Protein AF-A0A2A5SVW1-F1 (afdb_monomer_lite)

Organism: NCBI:txid542833

Sequence (49 aa):
MGEIQIVKNDLAADEKVNVVGKIIAEDRPLITFIGSGQKFKIEKEKNND

pLDDT: mean 90.95, std 9.87, range [50.72, 96.5]

Secondary structure (DSSP, 8-state):
-------SS-----TT--------TTTGGGGGG--TT------------

InterPro domains:
  IPR029000 Cyclophilin-like domain superfamily [G3DSA:2.40.100.10] (1-49)
  IPR029000 Cyclophilin-like domain superfamily [SSF50891] (1-43)
  IPR043894 6-phospho-N-acetylmuramidase, C-terminal [PF05913] (1-42)

Structure (mmCIF, N/CA/C/O backbone):
data_AF-A0A2A5SVW1-F1
#
_entry.id   AF-A0A2A5SVW1-F1
#
loop_
_atom_site.group_PDB
_atom_site.id
_atom_site.type_symbol
_atom_site.label_atom_id
_atom_site.label_alt_id
_atom_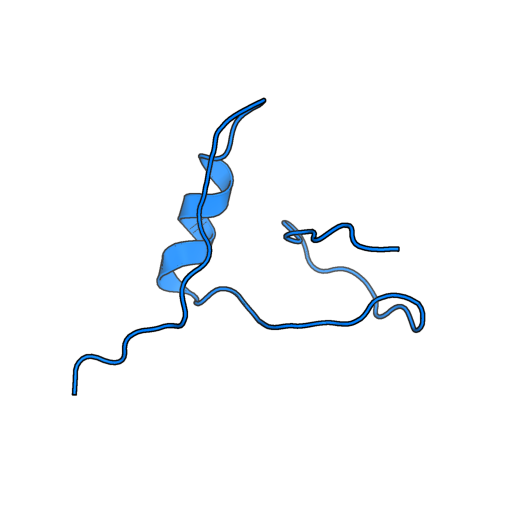site.label_comp_id
_atom_site.label_asym_id
_atom_site.label_entity_id
_atom_site.label_seq_id
_atom_site.pdbx_PDB_ins_code
_atom_site.Cartn_x
_atom_site.Cartn_y
_atom_site.Cartn_z
_atom_site.occupancy
_atom_site.B_iso_or_equiv
_atom_site.auth_seq_id
_atom_site.auth_comp_id
_atom_site.auth_asym_id
_atom_site.auth_atom_id
_atom_site.pdbx_PDB_model_num
ATOM 1 N N . MET A 1 1 ? 14.917 8.830 -4.891 1.00 63.41 1 MET A N 1
ATOM 2 C CA . MET A 1 1 ? 14.827 7.749 -3.882 1.00 63.41 1 MET A CA 1
ATOM 3 C C . MET A 1 1 ? 14.010 8.261 -2.713 1.00 63.41 1 MET A C 1
ATOM 5 O O . MET A 1 1 ? 14.241 9.394 -2.316 1.00 63.41 1 MET A O 1
ATOM 9 N N . GLY A 1 2 ? 13.059 7.478 -2.204 1.00 84.62 2 GLY A N 1
ATOM 10 C CA . GLY A 1 2 ? 12.195 7.889 -1.086 1.00 84.62 2 GLY A CA 1
ATOM 11 C C . GLY A 1 2 ? 10.715 7.546 -1.266 1.00 84.62 2 GLY A C 1
ATOM 12 O O . GLY A 1 2 ? 9.924 7.810 -0.370 1.00 84.62 2 GLY A O 1
ATOM 13 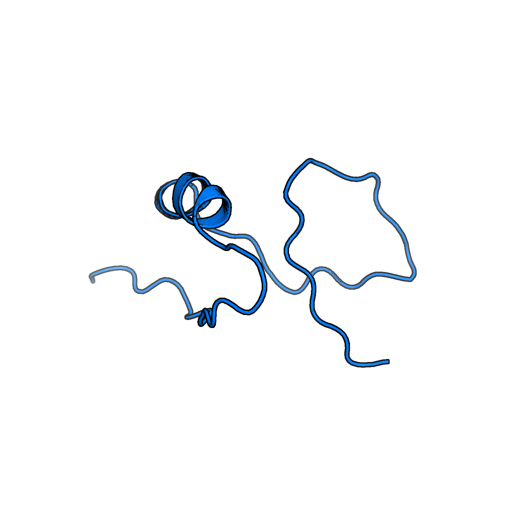N N . GLU A 1 3 ? 10.335 6.961 -2.404 1.00 90.69 3 GLU A N 1
ATOM 14 C CA . GLU A 1 3 ? 8.994 6.412 -2.580 1.00 90.69 3 GLU A CA 1
ATOM 15 C C . GLU A 1 3 ? 8.830 5.150 -1.726 1.00 90.69 3 GLU A C 1
ATOM 17 O O . GLU A 1 3 ? 9.706 4.284 -1.707 1.00 90.69 3 GLU A O 1
ATOM 22 N N . ILE A 1 4 ? 7.704 5.061 -1.023 1.00 92.44 4 ILE A N 1
ATOM 23 C CA . ILE A 1 4 ? 7.277 3.874 -0.285 1.00 92.44 4 ILE A CA 1
ATOM 24 C C . ILE A 1 4 ? 6.073 3.300 -1.018 1.00 92.44 4 ILE A C 1
ATOM 26 O O . ILE A 1 4 ? 5.136 4.026 -1.348 1.00 92.44 4 ILE A O 1
ATOM 30 N N . GLN A 1 5 ? 6.093 1.991 -1.242 1.00 93.19 5 GLN A N 1
ATOM 31 C CA . GLN A 1 5 ? 5.045 1.271 -1.951 1.00 93.19 5 GLN A CA 1
ATOM 32 C C . GLN A 1 5 ? 4.479 0.158 -1.069 1.00 93.19 5 GLN A C 1
ATOM 34 O O . GLN A 1 5 ? 5.193 -0.448 -0.271 1.00 93.19 5 GLN A O 1
ATOM 39 N N . ILE A 1 6 ? 3.189 -0.126 -1.242 1.00 94.50 6 ILE A N 1
ATOM 40 C CA . ILE A 1 6 ? 2.551 -1.339 -0.729 1.00 94.50 6 ILE A CA 1
ATOM 41 C C . ILE A 1 6 ? 2.246 -2.218 -1.932 1.00 94.50 6 ILE A C 1
ATOM 43 O O . ILE A 1 6 ? 1.551 -1.811 -2.865 1.00 94.50 6 ILE A O 1
ATOM 47 N N . VAL A 1 7 ? 2.771 -3.432 -1.900 1.00 94.25 7 VAL A N 1
ATOM 48 C CA . VAL A 1 7 ? 2.605 -4.410 -2.966 1.00 94.25 7 VAL A CA 1
ATOM 49 C C . VAL A 1 7 ? 1.270 -5.141 -2.777 1.00 94.25 7 VAL A C 1
ATOM 51 O O . VAL A 1 7 ? 1.003 -5.678 -1.706 1.00 94.25 7 VAL A O 1
ATOM 54 N N . LYS A 1 8 ? 0.414 -5.141 -3.810 1.00 91.44 8 LYS A N 1
ATOM 55 C CA . LYS A 1 8 ? -0.917 -5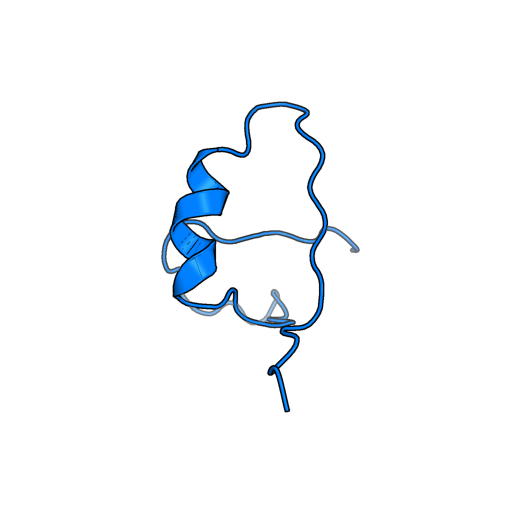.787 -3.774 1.00 91.44 8 LYS A CA 1
ATOM 56 C C . LYS A 1 8 ? -0.897 -7.265 -4.179 1.00 91.44 8 LYS A C 1
ATOM 58 O O . LYS A 1 8 ? -1.795 -8.002 -3.797 1.00 91.44 8 LYS A O 1
ATOM 63 N N . ASN A 1 9 ? 0.105 -7.671 -4.954 1.00 91.81 9 ASN A N 1
ATOM 64 C CA . ASN A 1 9 ? 0.292 -9.030 -5.460 1.00 91.81 9 ASN A CA 1
ATOM 65 C C . ASN A 1 9 ? 1.758 -9.402 -5.309 1.00 91.81 9 ASN A C 1
ATOM 67 O O . ASN A 1 9 ? 2.597 -8.528 -5.496 1.00 91.81 9 ASN A O 1
ATOM 71 N N . ASP A 1 10 ? 2.075 -10.665 -5.056 1.00 92.44 10 ASP A N 1
ATOM 72 C CA . ASP A 1 10 ? 3.469 -11.087 -4.932 1.00 92.44 10 ASP A CA 1
ATOM 73 C C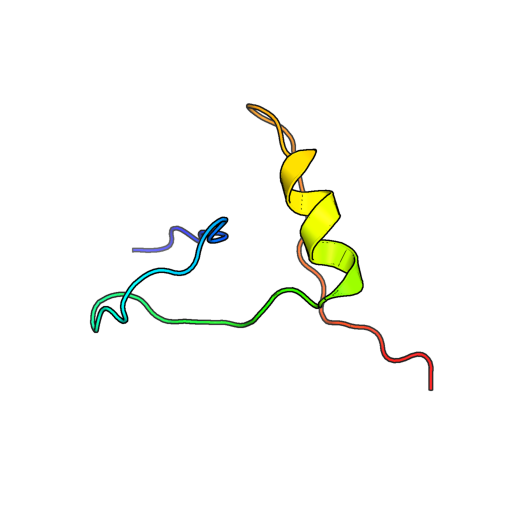 . ASP A 1 10 ? 4.297 -10.688 -6.165 1.00 92.44 10 ASP A C 1
ATOM 75 O O . ASP A 1 10 ? 3.894 -10.889 -7.313 1.00 92.44 10 ASP A O 1
ATOM 79 N N . LEU A 1 11 ? 5.459 -10.090 -5.905 1.00 94.50 11 LEU A N 1
ATOM 80 C CA . LEU A 1 11 ? 6.432 -9.692 -6.916 1.00 94.50 11 LEU A CA 1
ATOM 81 C C . LEU A 1 11 ? 7.705 -10.518 -6.744 1.00 94.50 11 LEU A C 1
ATOM 83 O O . LEU A 1 11 ? 8.050 -10.930 -5.634 1.00 94.50 11 LEU A O 1
ATOM 87 N N . ALA A 1 12 ? 8.419 -10.734 -7.847 1.00 95.31 12 ALA A N 1
ATOM 88 C CA . ALA A 1 12 ? 9.760 -11.300 -7.794 1.00 95.31 12 ALA A CA 1
ATOM 89 C C . ALA A 1 12 ? 10.698 -10.373 -7.004 1.00 95.31 12 ALA A C 1
ATOM 91 O O . ALA A 1 12 ? 10.517 -9.155 -6.987 1.00 95.31 12 ALA A O 1
ATOM 92 N N . ALA A 1 13 ? 11.705 -10.955 -6.355 1.00 93.56 13 ALA A N 1
ATOM 93 C CA . ALA A 1 13 ? 12.716 -10.179 -5.651 1.00 93.56 13 ALA A CA 1
ATOM 94 C C . ALA A 1 13 ? 13.497 -9.282 -6.630 1.00 93.56 13 ALA A C 1
ATOM 96 O O . ALA A 1 13 ? 13.867 -9.725 -7.716 1.00 93.56 13 ALA A O 1
ATOM 97 N N . ASP A 1 14 ? 13.765 -8.041 -6.219 1.00 94.19 14 ASP A N 1
ATOM 98 C CA . ASP A 1 14 ? 14.557 -7.063 -6.969 1.00 94.19 14 ASP A CA 1
ATOM 99 C C . ASP A 1 14 ? 15.585 -6.423 -6.025 1.00 94.19 14 ASP A C 1
ATOM 101 O O . ASP A 1 14 ? 15.228 -5.873 -4.984 1.00 94.19 14 ASP A O 1
ATOM 105 N N . GLU A 1 15 ? 16.867 -6.488 -6.386 1.00 93.56 15 GLU A N 1
ATOM 106 C CA . GLU A 1 15 ? 17.985 -5.966 -5.585 1.00 93.56 15 GLU A CA 1
ATOM 107 C C . GLU A 1 15 ? 17.940 -4.443 -5.394 1.00 93.56 15 GLU A C 1
ATOM 109 O O . GLU A 1 15 ? 18.561 -3.907 -4.475 1.00 93.56 15 GLU A O 1
ATOM 114 N N . LYS A 1 16 ? 17.205 -3.721 -6.245 1.00 91.56 16 LYS A N 1
ATOM 115 C CA . LYS A 1 16 ? 17.046 -2.263 -6.150 1.00 91.56 16 LYS A CA 1
ATOM 116 C C . LYS A 1 16 ? 15.925 -1.853 -5.197 1.00 91.56 16 LYS A C 1
ATOM 118 O O . LYS A 1 16 ? 15.745 -0.655 -4.961 1.00 91.56 16 LYS A O 1
ATOM 123 N N . VAL A 1 17 ? 15.166 -2.814 -4.669 1.00 91.19 17 VAL A N 1
ATOM 124 C CA . VAL A 1 17 ? 13.988 -2.572 -3.836 1.00 91.19 17 VAL A CA 1
ATOM 125 C C . VAL A 1 17 ? 14.207 -3.141 -2.439 1.00 91.19 17 VAL A C 1
ATOM 127 O O . VAL A 1 17 ? 14.263 -4.348 -2.225 1.00 91.19 17 VAL A O 1
ATOM 130 N N . ASN A 1 18 ? 14.267 -2.252 -1.451 1.00 92.88 18 ASN A N 1
ATOM 131 C CA . ASN A 1 18 ? 14.347 -2.655 -0.052 1.00 92.88 18 ASN A CA 1
ATOM 132 C C . ASN A 1 18 ? 12.957 -3.026 0.480 1.00 92.88 18 ASN A C 1
ATOM 134 O O . ASN A 1 18 ? 12.026 -2.222 0.414 1.00 92.88 18 ASN A O 1
ATOM 138 N N . VAL A 1 19 ? 12.830 -4.208 1.085 1.00 93.62 19 VAL A N 1
ATOM 139 C CA . VAL A 1 19 ? 11.621 -4.606 1.819 1.00 93.62 19 VAL A CA 1
ATOM 140 C C . VAL A 1 19 ? 11.744 -4.150 3.271 1.00 93.62 19 VAL A C 1
ATOM 142 O O . VAL A 1 19 ? 12.582 -4.652 4.015 1.00 93.62 19 VAL A O 1
ATOM 145 N N . VAL A 1 20 ? 10.899 -3.201 3.680 1.00 93.19 20 VAL A N 1
ATOM 146 C CA . VAL A 1 20 ? 10.934 -2.610 5.034 1.00 93.19 20 VAL A CA 1
ATOM 147 C C . VAL A 1 20 ? 10.036 -3.328 6.050 1.00 93.19 20 VAL A C 1
ATOM 149 O O . VAL A 1 20 ? 10.184 -3.119 7.250 1.00 93.19 20 VAL A O 1
ATOM 152 N N . GLY A 1 21 ? 9.099 -4.165 5.593 1.00 93.75 21 GLY A N 1
ATOM 153 C CA . GLY A 1 21 ? 8.148 -4.880 6.447 1.00 93.75 21 GLY A CA 1
ATOM 154 C C . GLY A 1 21 ? 7.090 -5.645 5.648 1.00 93.75 21 GLY A C 1
ATOM 155 O O . GLY A 1 21 ? 7.126 -5.667 4.417 1.00 93.75 21 GLY A O 1
ATOM 156 N N . LYS A 1 22 ? 6.143 -6.273 6.354 1.00 95.00 22 LYS A N 1
ATOM 157 C CA . LYS A 1 22 ? 4.988 -6.978 5.772 1.00 95.00 22 LYS A CA 1
ATOM 158 C C . LYS A 1 22 ? 3.710 -6.568 6.500 1.00 95.00 22 LYS A C 1
ATOM 160 O O . LYS A 1 22 ? 3.731 -6.402 7.714 1.00 95.00 22 LYS A O 1
ATOM 165 N N . ILE A 1 23 ? 2.617 -6.417 5.754 1.00 95.19 23 ILE A N 1
ATOM 166 C CA . ILE A 1 23 ? 1.282 -6.217 6.331 1.00 95.19 23 ILE A CA 1
ATOM 167 C C . ILE A 1 23 ? 0.822 -7.539 6.952 1.00 95.19 23 ILE A C 1
ATOM 169 O O . ILE A 1 23 ? 0.992 -8.597 6.336 1.00 95.19 23 ILE A O 1
ATOM 173 N N . ILE A 1 24 ? 0.265 -7.472 8.161 1.00 95.25 24 ILE A N 1
ATOM 174 C CA . ILE A 1 24 ? -0.277 -8.630 8.881 1.00 95.25 24 ILE A CA 1
ATOM 175 C C . ILE A 1 24 ? -1.449 -9.249 8.116 1.00 95.25 24 ILE A C 1
ATOM 177 O O . ILE A 1 24 ? -2.037 -8.622 7.229 1.00 95.25 24 ILE A O 1
ATOM 181 N N . ALA A 1 25 ? -1.777 -10.505 8.408 1.00 94.62 25 ALA A N 1
ATOM 182 C CA . ALA A 1 25 ? -2.747 -11.240 7.606 1.00 94.62 25 ALA A CA 1
ATOM 183 C C . ALA A 1 25 ? -4.144 -10.602 7.643 1.00 94.62 25 ALA A C 1
ATOM 185 O O . ALA A 1 25 ? -4.816 -10.548 6.611 1.00 94.62 25 ALA A O 1
ATOM 186 N N . GLU A 1 26 ? -4.509 -10.092 8.810 1.00 95.88 26 GLU A N 1
ATOM 187 C CA . GLU A 1 26 ? -5.788 -9.507 9.194 1.00 95.88 26 GLU A CA 1
ATOM 188 C C . GLU A 1 26 ? -6.073 -8.209 8.428 1.00 95.88 26 GLU A C 1
ATOM 190 O O . GLU A 1 26 ? -7.204 -7.975 8.009 1.00 95.88 26 GLU A O 1
ATOM 195 N N . ASP A 1 27 ? -5.033 -7.412 8.167 1.00 95.81 27 ASP A N 1
ATOM 196 C CA . ASP A 1 27 ? -5.151 -6.095 7.532 1.00 95.81 27 ASP A CA 1
ATOM 197 C C . ASP A 1 27 ? -5.003 -6.138 6.004 1.00 95.81 27 ASP A C 1
ATOM 199 O O . ASP A 1 27 ? -5.322 -5.162 5.321 1.00 95.81 27 ASP A O 1
ATOM 203 N N . ARG A 1 28 ? -4.557 -7.257 5.414 1.00 95.19 28 ARG A N 1
ATOM 204 C CA . ARG A 1 28 ? -4.423 -7.384 3.947 1.00 95.19 28 ARG A CA 1
ATOM 205 C C . ARG A 1 28 ? -5.711 -7.042 3.178 1.00 95.19 28 ARG A C 1
ATOM 207 O O . ARG A 1 28 ? -5.605 -6.314 2.187 1.00 95.19 28 ARG A O 1
ATOM 214 N N . PRO A 1 29 ? -6.917 -7.472 3.606 1.00 95.44 29 PRO A N 1
ATOM 215 C CA . PRO A 1 29 ? -8.164 -7.068 2.959 1.00 95.44 29 PRO A CA 1
ATOM 216 C C . PRO A 1 29 ? -8.417 -5.554 2.998 1.00 95.44 29 PRO A C 1
ATOM 218 O O . PRO A 1 29 ? -9.079 -5.030 2.109 1.00 95.44 29 PRO A O 1
ATOM 221 N N . LEU A 1 30 ? -7.868 -4.813 3.968 1.00 95.75 30 LEU A N 1
ATOM 222 C CA . LEU A 1 30 ? -8.067 -3.360 4.061 1.00 95.75 30 LEU A CA 1
ATOM 223 C C . LEU A 1 30 ? -7.404 -2.602 2.900 1.00 95.75 30 LEU A C 1
ATOM 225 O O . LEU A 1 30 ? -7.873 -1.535 2.502 1.00 95.75 30 LEU A O 1
ATOM 229 N N . ILE A 1 31 ? -6.355 -3.174 2.300 1.00 95.81 31 ILE A N 1
ATOM 230 C CA . ILE A 1 31 ? -5.621 -2.572 1.176 1.00 95.81 31 ILE A CA 1
ATOM 231 C C . ILE A 1 31 ? -6.540 -2.353 -0.037 1.00 95.81 31 ILE A C 1
ATOM 233 O O . ILE A 1 31 ? -6.345 -1.396 -0.793 1.00 95.81 31 ILE A O 1
ATOM 237 N N . THR A 1 32 ? -7.569 -3.189 -0.226 1.00 94.88 32 THR A N 1
ATOM 238 C CA . THR A 1 32 ? -8.507 -3.049 -1.354 1.00 94.88 32 THR A CA 1
ATOM 239 C C . THR A 1 32 ? -9.404 -1.821 -1.232 1.00 94.88 32 THR A C 1
ATOM 241 O O . THR A 1 32 ? -9.933 -1.362 -2.240 1.00 94.88 32 THR A O 1
ATOM 244 N N . PHE A 1 33 ? -9.552 -1.261 -0.029 1.00 95.50 33 PHE A N 1
ATOM 245 C CA . PHE A 1 33 ? -10.340 -0.051 0.207 1.00 95.50 33 PHE A CA 1
ATOM 246 C C . PHE A 1 33 ? -9.555 1.239 -0.063 1.00 95.50 33 PHE A C 1
ATOM 248 O O . PHE A 1 33 ? -10.150 2.314 -0.058 1.00 95.50 33 PHE A O 1
ATOM 255 N N . ILE A 1 34 ? -8.238 1.169 -0.304 1.00 95.69 34 ILE A N 1
ATOM 256 C CA . ILE A 1 34 ? -7.413 2.345 -0.615 1.00 95.69 34 ILE A CA 1
ATOM 257 C C . ILE A 1 34 ? -7.668 2.778 -2.066 1.00 95.69 34 ILE A C 1
ATOM 259 O O . ILE A 1 34 ? -7.093 2.231 -3.013 1.00 95.69 34 ILE A O 1
ATOM 263 N N . GLY A 1 35 ? -8.549 3.767 -2.224 1.00 94.75 35 GLY A N 1
ATOM 264 C CA . GLY A 1 35 ? -8.864 4.412 -3.49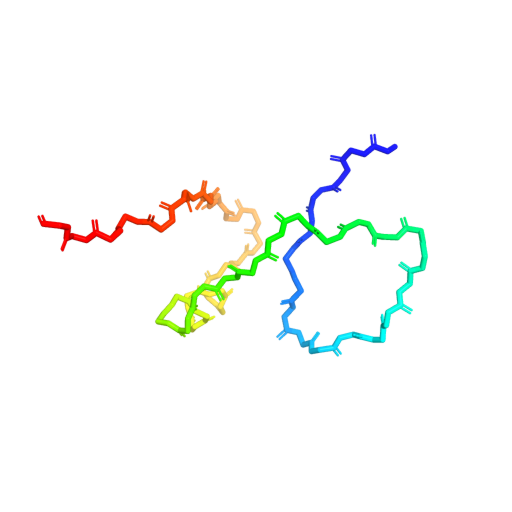8 1.00 94.75 35 GLY A CA 1
ATOM 265 C C . GLY A 1 35 ? -7.908 5.549 -3.881 1.00 94.75 35 GLY A C 1
ATOM 266 O O . GLY A 1 35 ? -6.958 5.875 -3.168 1.00 94.75 35 GLY A O 1
ATOM 267 N N . SER A 1 36 ? -8.181 6.182 -5.025 1.00 96.25 36 SER A N 1
ATOM 268 C CA . SER A 1 36 ? -7.405 7.333 -5.510 1.00 96.25 36 SER A CA 1
ATOM 269 C C . SER A 1 36 ? -7.425 8.486 -4.501 1.00 96.25 36 SER A C 1
ATOM 271 O O . SER A 1 36 ? -8.488 8.883 -4.029 1.00 96.25 36 SER A O 1
ATOM 273 N N . GLY A 1 37 ? -6.248 9.014 -4.156 1.00 95.06 37 GLY A N 1
ATOM 274 C CA . GLY A 1 37 ? -6.099 10.124 -3.207 1.00 95.06 37 GLY A CA 1
ATOM 275 C C . GLY A 1 37 ? -6.441 9.792 -1.747 1.00 95.06 37 GLY A C 1
ATOM 276 O O . GLY A 1 37 ? -6.359 10.680 -0.896 1.00 95.06 37 GLY A O 1
ATOM 277 N N . GLN A 1 38 ? -6.807 8.544 -1.429 1.00 96.12 38 GLN A N 1
ATOM 278 C CA . GLN A 1 38 ? -7.158 8.160 -0.066 1.00 96.12 38 GLN A CA 1
ATOM 279 C C . GLN A 1 38 ? -5.917 8.116 0.821 1.00 96.12 38 GLN A C 1
ATOM 281 O O . GLN A 1 38 ? -4.937 7.427 0.537 1.00 96.12 38 GLN A O 1
ATOM 286 N N . LYS A 1 39 ? -5.981 8.841 1.936 1.00 96.50 39 LYS A N 1
ATOM 287 C CA . LYS A 1 39 ? -4.935 8.812 2.955 1.00 96.50 39 LYS A CA 1
ATOM 288 C C . LYS A 1 39 ? -5.037 7.521 3.761 1.00 96.50 39 LYS A C 1
ATOM 290 O O . LYS A 1 39 ? -6.127 7.102 4.137 1.00 96.50 39 LYS A O 1
ATOM 295 N N . PHE A 1 40 ? -3.890 6.940 4.073 1.00 95.50 40 PHE A N 1
ATOM 296 C CA . PHE A 1 40 ? -3.755 5.805 4.978 1.00 95.50 40 PHE A CA 1
ATOM 297 C C . PHE A 1 40 ? -2.506 6.002 5.842 1.00 95.50 40 PHE A C 1
ATOM 299 O O . PHE A 1 40 ? -1.655 6.843 5.541 1.00 95.50 40 PHE A O 1
ATOM 306 N N . LYS A 1 41 ? -2.408 5.244 6.933 1.00 95.38 41 LYS A N 1
ATOM 307 C CA . LYS A 1 41 ? -1.262 5.256 7.841 1.00 95.38 41 LYS A CA 1
ATOM 308 C C . LYS A 1 41 ? -0.829 3.821 8.100 1.00 95.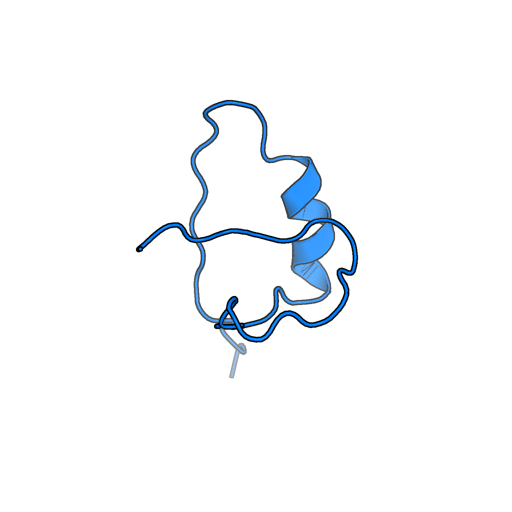38 41 LYS A C 1
ATOM 310 O O . LYS A 1 41 ? -1.673 2.952 8.271 1.00 95.38 41 LYS A O 1
ATOM 315 N N . ILE A 1 42 ? 0.479 3.604 8.142 1.00 94.75 42 ILE A N 1
ATOM 316 C CA . ILE A 1 42 ? 1.078 2.338 8.559 1.00 94.75 42 ILE A CA 1
ATOM 317 C C . ILE A 1 42 ? 1.522 2.511 10.012 1.00 94.75 42 ILE A C 1
ATOM 319 O O . ILE A 1 42 ? 2.225 3.472 10.336 1.00 94.75 42 ILE A O 1
ATOM 323 N N . GLU A 1 43 ? 1.102 1.601 10.883 1.00 94.38 43 GLU A N 1
ATOM 324 C CA . GLU A 1 43 ? 1.582 1.508 12.262 1.00 94.38 43 GLU A CA 1
ATOM 325 C C . GLU A 1 43 ? 2.262 0.155 12.474 1.00 94.38 43 GLU A C 1
ATOM 327 O O . GLU A 1 43 ? 2.032 -0.798 11.730 1.00 94.38 43 GLU A O 1
ATOM 332 N N . LYS A 1 44 ? 3.126 0.075 13.486 1.00 93.62 44 LYS A N 1
ATOM 333 C CA . LYS A 1 44 ? 3.655 -1.210 13.938 1.00 93.62 44 LYS A CA 1
ATOM 334 C C . LYS A 1 44 ? 2.507 -2.013 14.550 1.00 93.62 44 LYS A C 1
ATOM 336 O O . LYS A 1 44 ? 1.713 -1.441 15.298 1.00 93.62 44 LYS A O 1
ATOM 341 N N . GLU A 1 45 ? 2.452 -3.310 14.256 1.00 90.62 45 GLU A N 1
ATOM 342 C CA . GLU A 1 45 ? 1.526 -4.236 14.910 1.00 90.62 45 GLU A CA 1
ATOM 343 C C . GLU A 1 45 ? 1.651 -4.089 16.432 1.00 90.62 45 GLU A C 1
ATOM 345 O O . GLU A 1 45 ? 2.749 -4.153 16.998 1.00 90.62 45 GLU A O 1
ATOM 350 N N . LYS A 1 46 ? 0.518 -3.817 17.080 1.00 83.06 46 LYS A N 1
ATOM 351 C CA . LYS A 1 46 ? 0.406 -3.801 18.533 1.00 83.06 46 LYS A CA 1
ATOM 352 C C . LYS A 1 46 ? -0.055 -5.196 18.915 1.00 83.06 46 LYS A C 1
ATOM 354 O O . LYS A 1 46 ? -1.243 -5.486 18.829 1.00 83.06 46 LYS A O 1
ATOM 359 N N . ASN A 1 47 ? 0.878 -6.059 19.299 1.00 67.06 47 ASN A N 1
ATOM 360 C CA . ASN A 1 47 ? 0.492 -7.236 20.062 1.00 67.06 47 ASN A CA 1
ATOM 361 C C . ASN A 1 47 ? -0.165 -6.715 21.346 1.00 67.06 47 ASN A C 1
ATOM 363 O O . ASN A 1 47 ? 0.447 -5.928 22.069 1.00 67.06 47 ASN A O 1
ATOM 367 N N . ASN A 1 48 ? -1.430 -7.070 21.571 1.00 56.84 48 ASN A N 1
ATOM 368 C CA . ASN A 1 48 ? -2.064 -6.880 22.870 1.00 56.84 48 ASN A CA 1
ATOM 369 C C . ASN A 1 48 ? -1.394 -7.866 23.838 1.00 56.84 48 ASN A C 1
ATOM 371 O O . ASN A 1 48 ? -1.826 -9.015 23.919 1.00 56.84 48 ASN A O 1
ATOM 375 N N . ASP A 1 49 ? -0.311 -7.428 24.484 1.00 50.72 49 ASP A N 1
ATOM 376 C CA . ASP A 1 49 ? 0.194 -8.039 25.722 1.00 50.72 49 ASP A CA 1
ATOM 377 C C . ASP A 1 49 ? -0.826 -7.861 26.861 1.00 50.72 49 ASP A C 1
ATOM 379 O O . ASP A 1 49 ? -1.431 -6.762 26.959 1.00 50.72 49 ASP A O 1
#

Radius of gyration: 12.73 Å; chains: 1; bounding box: 28×21×34 Å

Foldseek 3Di:
DDDDDDDLDDDDDDPVDDDPDDDDPVCSVVVVVDDPPDDDDDDDDDDPD